Protein AF-A0A2R7Y8M4-F1 (afdb_monomer_lite)

Sequence (170 aa):
MTGATISASYVAAGYTSPPLRLPILMLCWFLLFYFTHSPAHYFAGRLFGIRFEYYFLGTSRISRAGIPLLSRIAKKLPYVVGVRIDRSSLNSVSRKGVAIMYLSGPLASVFAPSLVPLISQAVGVSTVESTILVFLTLGNATVSLYLSKKHGCIAKAVKLLKMGQPALNG

Organism: NCBI:txid1980982

Foldseek 3Di:
DLVVLLVQLLCLLAPNDPVVSLVSLVVSLVCQLQVQQAVQLVVLLVVQQWDWDDKDFAQDCQLVVPDVVSVVVSVVPGGGTHTHTDVVRVQVGQLQSLLSSLVRRLVSSLPSSVSNLVSSVVNPHDPVSSVVSVVVSVVSNVVSVVCCCVPRSNVVSVVSVPPDDDDPDD

Radius of gyration: 17.87 Å; chains: 1; bounding box: 42×35×55 Å

Structure (mmCIF, N/CA/C/O backbone):
data_AF-A0A2R7Y8M4-F1
#
_entry.id   AF-A0A2R7Y8M4-F1
#
loop_
_atom_site.group_PDB
_atom_site.id
_atom_site.type_symbol
_atom_site.label_atom_id
_atom_site.label_alt_id
_atom_site.label_comp_id
_atom_site.label_asym_id
_atom_site.label_entity_id
_atom_site.label_seq_id
_atom_site.pdbx_PDB_ins_code
_atom_site.Cartn_x
_atom_site.Cartn_y
_atom_site.Cartn_z
_atom_site.occupancy
_atom_site.B_iso_or_equiv
_atom_site.auth_seq_id
_atom_site.auth_comp_id
_atom_site.auth_asym_id
_atom_site.auth_atom_id
_atom_site.pdbx_PDB_model_num
ATOM 1 N N . MET A 1 1 ? -9.019 -6.608 -10.149 1.00 59.22 1 MET A N 1
ATOM 2 C CA . MET A 1 1 ? -8.110 -5.589 -10.717 1.00 59.22 1 MET A CA 1
ATOM 3 C C . MET A 1 1 ? -6.637 -5.880 -10.447 1.00 59.22 1 MET A C 1
ATOM 5 O O . MET A 1 1 ? -5.864 -5.813 -11.386 1.00 59.22 1 MET A O 1
ATOM 9 N N . THR A 1 2 ? -6.248 -6.294 -9.235 1.00 70.38 2 THR A N 1
ATOM 10 C CA . THR A 1 2 ? -4.852 -6.628 -8.877 1.00 70.38 2 THR A CA 1
ATOM 11 C C . THR A 1 2 ? -4.176 -7.615 -9.842 1.00 70.38 2 THR A C 1
ATOM 13 O O . THR A 1 2 ? -3.066 -7.351 -10.286 1.00 70.38 2 THR A O 1
ATOM 16 N N . GLY A 1 3 ? -4.860 -8.700 -10.236 1.00 72.00 3 GLY A N 1
ATOM 17 C CA . GLY A 1 3 ? -4.325 -9.672 -11.203 1.00 72.00 3 GLY A CA 1
ATOM 18 C C . GLY A 1 3 ? -4.046 -9.069 -12.585 1.00 72.00 3 GLY A C 1
ATOM 19 O O . GLY A 1 3 ? -2.954 -9.232 -13.111 1.00 72.00 3 GLY A O 1
ATOM 20 N N . ALA A 1 4 ? -4.983 -8.282 -13.125 1.00 72.31 4 ALA A N 1
ATOM 21 C CA . ALA A 1 4 ? -4.804 -7.600 -14.409 1.00 72.31 4 ALA A CA 1
ATOM 22 C C . ALA A 1 4 ? -3.637 -6.601 -14.377 1.00 72.31 4 ALA A C 1
ATOM 24 O O . ALA A 1 4 ? -2.900 -6.485 -15.350 1.00 72.31 4 ALA A O 1
ATOM 25 N N . THR A 1 5 ? -3.428 -5.911 -13.252 1.00 76.31 5 THR A N 1
ATOM 26 C CA . THR A 1 5 ? -2.299 -4.985 -13.098 1.00 76.31 5 THR A CA 1
ATOM 27 C C . THR A 1 5 ? -0.956 -5.716 -13.023 1.00 76.31 5 THR A C 1
ATOM 29 O O . THR A 1 5 ? 0.023 -5.235 -13.588 1.00 76.31 5 THR A O 1
ATOM 32 N N . ILE A 1 6 ? -0.903 -6.893 -12.390 1.00 76.62 6 ILE A N 1
ATOM 33 C CA . ILE A 1 6 ? 0.294 -7.751 -12.366 1.00 76.62 6 ILE A CA 1
ATOM 34 C C . ILE A 1 6 ? 0.620 -8.249 -13.780 1.00 76.62 6 ILE A C 1
ATOM 36 O O . ILE A 1 6 ? 1.749 -8.086 -14.237 1.00 76.62 6 ILE A O 1
ATOM 40 N N . SER A 1 7 ? -0.375 -8.764 -14.509 1.00 77.94 7 SER A N 1
ATOM 41 C CA . SER A 1 7 ? -0.205 -9.185 -15.906 1.00 77.94 7 SER A CA 1
ATOM 42 C C . SER A 1 7 ? 0.231 -8.027 -16.807 1.00 77.94 7 SER A C 1
ATOM 44 O O . SER A 1 7 ? 1.160 -8.181 -17.592 1.00 77.94 7 SER A O 1
ATOM 46 N N . ALA A 1 8 ? -0.369 -6.843 -16.653 1.00 76.75 8 ALA A N 1
ATOM 47 C CA . ALA A 1 8 ? 0.032 -5.647 -17.392 1.00 76.75 8 ALA A CA 1
ATOM 48 C C . ALA A 1 8 ? 1.469 -5.213 -17.067 1.00 76.75 8 ALA A C 1
ATOM 50 O O . ALA A 1 8 ? 2.184 -4.782 -17.964 1.00 76.75 8 ALA A O 1
ATOM 51 N N . SER A 1 9 ? 1.914 -5.373 -15.816 1.00 72.62 9 SER A N 1
ATOM 52 C CA . SER A 1 9 ? 3.298 -5.076 -15.415 1.00 72.62 9 SER A CA 1
ATOM 53 C C . SER A 1 9 ? 4.283 -6.024 -16.096 1.00 72.62 9 SER A C 1
ATOM 55 O O . SER A 1 9 ? 5.311 -5.580 -16.594 1.00 72.62 9 SER A O 1
ATOM 57 N N . TYR A 1 10 ? 3.941 -7.314 -16.175 1.00 82.12 10 TYR A N 1
ATOM 58 C CA . TYR A 1 10 ? 4.740 -8.320 -16.874 1.00 82.12 10 TYR A CA 1
ATOM 59 C C . TYR A 1 10 ? 4.832 -8.036 -18.379 1.00 82.12 10 TYR A C 1
ATOM 61 O O . TYR A 1 10 ? 5.925 -8.008 -18.942 1.00 82.12 10 TYR A O 1
ATOM 69 N N . VAL A 1 11 ? 3.694 -7.749 -19.023 1.00 81.19 11 VAL A N 1
ATOM 70 C CA . VAL A 1 11 ? 3.653 -7.402 -20.453 1.00 81.19 11 VAL A CA 1
ATOM 71 C C . VAL A 1 11 ? 4.437 -6.119 -20.724 1.00 81.19 11 VAL A C 1
ATOM 73 O O . VAL A 1 11 ? 5.244 -6.078 -21.648 1.00 81.19 11 VAL A O 1
ATOM 76 N N . ALA A 1 12 ? 4.255 -5.087 -19.897 1.00 76.88 12 ALA A N 1
ATOM 77 C CA . ALA A 1 12 ? 4.963 -3.824 -20.055 1.00 76.88 12 ALA A CA 1
ATOM 78 C C . ALA A 1 12 ? 6.480 -3.987 -19.897 1.00 76.88 12 ALA A C 1
ATOM 80 O O . ALA A 1 12 ? 7.246 -3.423 -20.678 1.00 76.88 12 ALA A O 1
ATOM 81 N N . ALA A 1 13 ? 6.907 -4.782 -18.914 1.00 74.19 13 ALA A N 1
ATOM 82 C CA . ALA A 1 13 ? 8.309 -5.090 -18.675 1.00 74.19 13 ALA A CA 1
ATOM 83 C C . ALA A 1 13 ? 8.953 -5.824 -19.864 1.00 74.19 13 ALA A C 1
ATOM 85 O O . ALA A 1 13 ? 10.052 -5.456 -20.272 1.00 74.19 13 ALA A O 1
ATOM 86 N N . GLY A 1 14 ? 8.265 -6.819 -20.436 1.00 78.00 14 GLY A N 1
ATOM 87 C CA . GLY A 1 14 ? 8.823 -7.678 -21.486 1.00 78.00 14 GLY A CA 1
ATOM 88 C C . GLY A 1 14 ? 8.698 -7.150 -22.917 1.00 78.00 14 GLY A C 1
ATOM 89 O O . GLY A 1 14 ? 9.559 -7.442 -23.741 1.00 78.00 14 GLY A O 1
ATOM 90 N N . TYR A 1 15 ? 7.649 -6.382 -23.232 1.00 80.69 15 TYR A N 1
ATOM 91 C CA . TYR A 1 15 ? 7.250 -6.142 -24.630 1.00 80.69 15 TYR A CA 1
ATOM 92 C C . TYR A 1 15 ? 7.076 -4.669 -25.012 1.00 80.69 15 TYR A C 1
ATOM 94 O O . TYR A 1 15 ? 6.846 -4.367 -26.182 1.00 80.69 15 TYR A O 1
ATOM 102 N N . THR A 1 16 ? 7.205 -3.735 -24.068 1.00 83.12 16 THR A N 1
ATOM 103 C CA . THR A 1 16 ? 7.069 -2.304 -24.368 1.00 83.12 1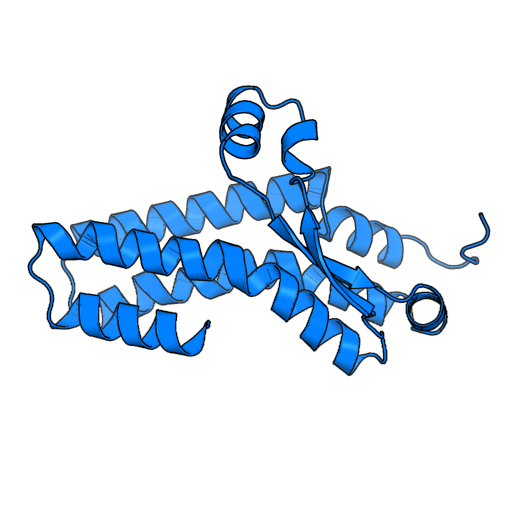6 THR A CA 1
ATOM 104 C C . THR A 1 16 ? 8.421 -1.650 -24.638 1.00 83.12 16 THR A C 1
ATOM 106 O O . THR A 1 16 ? 9.426 -1.977 -24.001 1.00 83.12 16 THR A O 1
ATOM 109 N N . SER A 1 17 ? 8.448 -0.678 -25.555 1.00 82.94 17 SER A N 1
ATOM 110 C CA . SER A 1 17 ? 9.627 0.148 -25.824 1.00 82.94 17 SER A CA 1
ATOM 111 C C . SER A 1 17 ? 10.039 0.981 -24.595 1.00 82.94 17 SER A C 1
ATOM 113 O O . SER A 1 17 ? 9.172 1.432 -23.838 1.00 82.94 17 SER A O 1
ATOM 115 N N . PRO A 1 18 ? 11.344 1.238 -24.382 1.00 79.50 18 PRO A N 1
ATOM 116 C CA . PRO A 1 18 ? 11.830 1.919 -23.177 1.00 79.50 18 PRO A CA 1
ATOM 117 C C . PRO A 1 18 ? 11.142 3.261 -22.845 1.00 79.50 18 PRO A C 1
ATOM 119 O O . PRO A 1 18 ? 10.799 3.465 -21.683 1.00 79.50 18 PRO A O 1
ATOM 122 N N . PRO A 1 19 ? 10.838 4.157 -23.812 1.00 83.88 19 PRO A N 1
ATOM 123 C CA . PRO A 1 19 ? 10.194 5.438 -23.495 1.00 83.88 19 PRO A CA 1
ATOM 124 C C . PRO A 1 19 ? 8.791 5.305 -22.884 1.00 83.88 19 PRO A C 1
ATOM 126 O O . PRO A 1 19 ? 8.377 6.151 -22.095 1.00 83.88 19 PRO A O 1
ATOM 129 N N . LEU A 1 20 ? 8.051 4.252 -23.244 1.00 87.44 20 LEU A N 1
ATOM 130 C CA . LEU A 1 20 ? 6.685 4.014 -22.766 1.00 87.44 20 LEU A CA 1
ATOM 131 C C . LEU A 1 20 ? 6.637 3.058 -21.571 1.00 87.44 20 LEU A C 1
ATOM 133 O O . LEU A 1 20 ? 5.669 3.064 -20.809 1.00 87.44 20 LEU A O 1
ATOM 137 N N . ARG A 1 21 ? 7.683 2.252 -21.385 1.00 90.12 21 ARG A N 1
ATOM 138 C CA . ARG A 1 21 ? 7.756 1.231 -20.343 1.00 90.12 21 ARG A CA 1
ATOM 139 C C . ARG A 1 21 ? 7.676 1.832 -18.946 1.00 90.12 21 ARG A C 1
ATOM 141 O O . ARG A 1 21 ? 6.785 1.456 -18.187 1.00 90.12 21 ARG A O 1
ATOM 148 N N . LEU A 1 22 ? 8.551 2.781 -18.610 1.00 89.38 22 LEU A N 1
ATOM 149 C CA . LEU A 1 22 ? 8.570 3.384 -17.275 1.00 89.38 22 LEU A CA 1
ATOM 150 C C . LEU A 1 22 ? 7.234 4.062 -16.901 1.00 89.38 22 LEU A C 1
ATOM 152 O O . LEU A 1 22 ? 6.717 3.743 -15.830 1.00 89.38 22 LEU A O 1
ATOM 156 N N . PRO A 1 23 ? 6.611 4.913 -17.746 1.00 91.88 23 PRO A N 1
ATOM 157 C CA . PRO A 1 23 ? 5.287 5.467 -17.456 1.00 91.88 23 PRO A CA 1
ATOM 158 C C . PRO A 1 23 ? 4.208 4.407 -17.198 1.00 91.88 23 PRO A C 1
ATOM 160 O O . PRO A 1 23 ? 3.419 4.551 -16.263 1.00 91.88 23 PRO A O 1
ATOM 163 N N . ILE A 1 24 ? 4.184 3.321 -17.979 1.00 90.81 24 ILE A N 1
ATOM 164 C CA . ILE A 1 24 ? 3.214 2.232 -17.791 1.00 90.81 24 ILE A CA 1
ATOM 165 C C . ILE A 1 24 ? 3.487 1.484 -16.485 1.00 90.81 24 ILE A C 1
ATOM 167 O O . ILE A 1 24 ? 2.557 1.240 -15.721 1.00 90.81 24 ILE A O 1
ATOM 171 N N . LEU A 1 25 ? 4.749 1.174 -16.177 1.00 91.50 25 LEU A N 1
ATOM 172 C CA . LEU A 1 25 ? 5.122 0.531 -14.916 1.00 91.50 25 LEU A CA 1
ATOM 173 C C . LEU A 1 25 ? 4.783 1.418 -13.711 1.00 91.50 25 LEU A C 1
ATOM 175 O O . LEU A 1 25 ? 4.268 0.916 -12.714 1.00 91.50 25 LEU A O 1
ATOM 179 N N . MET A 1 26 ? 4.992 2.734 -13.805 1.00 92.75 26 MET A N 1
ATOM 180 C CA . MET A 1 26 ? 4.575 3.692 -12.777 1.00 92.75 26 MET A CA 1
ATOM 181 C C . MET A 1 26 ? 3.051 3.732 -12.614 1.00 92.75 26 MET A C 1
ATOM 183 O O . MET A 1 26 ? 2.559 3.794 -11.486 1.00 92.75 26 MET A O 1
ATOM 187 N N . LEU A 1 27 ? 2.293 3.652 -13.711 1.00 91.31 27 LEU A N 1
ATOM 188 C CA . LEU A 1 27 ? 0.836 3.552 -13.658 1.00 91.31 27 LEU A CA 1
ATOM 189 C C . LEU A 1 27 ? 0.395 2.242 -12.994 1.00 91.31 27 LEU A C 1
ATOM 191 O O . LEU A 1 27 ? -0.428 2.273 -12.082 1.00 91.31 27 LEU A O 1
ATOM 195 N N . CYS A 1 28 ? 0.965 1.100 -13.381 1.00 92.12 28 CYS A N 1
ATOM 196 C CA . CYS A 1 28 ? 0.689 -0.189 -12.746 1.00 92.12 28 CYS A CA 1
ATOM 197 C C . CYS A 1 28 ? 1.016 -0.165 -11.248 1.00 92.12 28 CYS A C 1
ATOM 199 O O . CYS A 1 28 ? 0.211 -0.603 -10.424 1.00 92.12 28 CYS A O 1
ATOM 201 N N . TRP A 1 29 ? 2.163 0.411 -10.889 1.00 94.38 29 TRP A N 1
ATOM 202 C CA . TRP A 1 29 ? 2.580 0.620 -9.508 1.00 94.38 29 TRP A CA 1
ATOM 203 C C . TRP A 1 29 ? 1.549 1.457 -8.742 1.00 94.38 29 TRP A C 1
ATOM 205 O O . TRP A 1 29 ? 1.109 1.060 -7.662 1.00 94.38 29 TRP A O 1
ATOM 215 N N . PHE A 1 30 ? 1.081 2.564 -9.327 1.00 91.19 30 PHE A N 1
ATOM 216 C CA . PHE A 1 30 ? 0.080 3.433 -8.708 1.00 91.19 30 PHE A CA 1
ATOM 217 C C . PHE A 1 30 ? -1.267 2.723 -8.527 1.00 91.19 30 PHE A C 1
ATOM 219 O O . PHE A 1 30 ? -1.888 2.833 -7.469 1.00 91.19 30 PHE A O 1
ATOM 226 N N . LEU A 1 31 ? -1.704 1.955 -9.528 1.00 90.88 31 LEU A N 1
ATOM 227 C CA . LEU A 1 31 ? -2.937 1.175 -9.456 1.00 90.88 31 LEU A CA 1
ATOM 228 C C . LEU A 1 31 ? -2.871 0.126 -8.335 1.00 90.88 31 LEU A C 1
ATOM 230 O O . LEU A 1 31 ? -3.833 -0.011 -7.578 1.00 90.88 31 LEU A O 1
ATOM 234 N N . LEU A 1 32 ? -1.739 -0.569 -8.174 1.00 91.69 32 LEU A N 1
ATOM 235 C CA . LEU A 1 32 ? -1.535 -1.513 -7.070 1.00 91.69 32 LEU A CA 1
ATOM 236 C C . LEU A 1 32 ? -1.502 -0.807 -5.715 1.00 91.69 32 LEU A C 1
ATOM 238 O O . LEU A 1 32 ? -2.136 -1.280 -4.776 1.00 91.69 32 LEU A O 1
ATOM 242 N N . PHE A 1 33 ? -0.825 0.334 -5.608 1.00 90.44 33 PHE A N 1
ATOM 243 C CA . PHE A 1 33 ? -0.807 1.145 -4.390 1.00 90.44 33 PHE A CA 1
ATOM 244 C C . PHE A 1 33 ? -2.224 1.570 -3.962 1.00 90.44 33 PHE A C 1
ATOM 246 O O . PHE A 1 33 ? -2.623 1.371 -2.808 1.00 90.44 33 PHE A O 1
ATOM 253 N N . TYR A 1 34 ? -2.991 2.135 -4.897 1.00 87.44 34 TYR A N 1
ATOM 254 C CA . TYR A 1 34 ? -4.269 2.778 -4.611 1.00 87.44 34 TYR A CA 1
ATOM 255 C C . TYR A 1 34 ? -5.412 1.768 -4.433 1.00 87.44 34 TYR A C 1
ATOM 257 O O . TYR A 1 34 ? -6.166 1.845 -3.462 1.00 87.44 34 TYR A O 1
ATOM 265 N N . PHE A 1 35 ? -5.548 0.788 -5.331 1.00 88.81 35 PHE A N 1
ATOM 266 C CA . PHE A 1 35 ? -6.732 -0.075 -5.359 1.00 88.81 35 PHE A CA 1
ATOM 267 C C . PHE A 1 35 ? -6.663 -1.300 -4.461 1.00 88.81 35 PHE A C 1
ATOM 269 O O . PHE A 1 35 ? -7.696 -1.923 -4.241 1.00 88.81 35 PHE A O 1
ATOM 276 N N . THR A 1 36 ? -5.501 -1.669 -3.924 1.00 91.25 36 THR A N 1
ATOM 277 C CA . THR A 1 36 ? -5.406 -2.840 -3.034 1.00 91.25 36 THR A CA 1
ATOM 278 C C . THR A 1 36 ? -5.849 -2.549 -1.604 1.00 91.25 36 THR A C 1
ATOM 280 O O 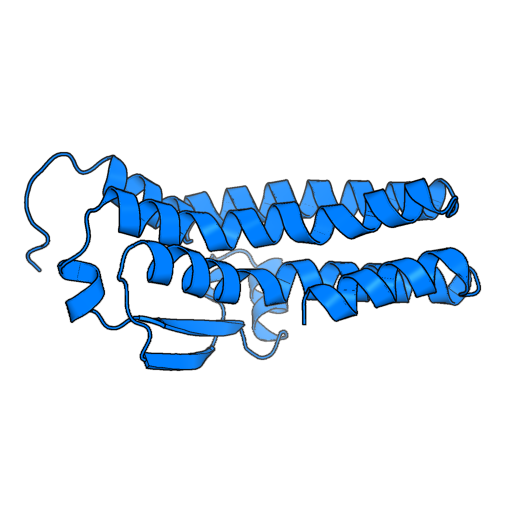. THR A 1 36 ? -6.266 -3.467 -0.900 1.00 91.25 36 THR A O 1
ATOM 283 N N . HIS A 1 37 ? -5.860 -1.278 -1.199 1.00 91.62 37 HIS A N 1
ATOM 284 C CA . HIS A 1 37 ? -6.169 -0.852 0.164 1.00 91.62 37 HIS A CA 1
ATOM 285 C C . HIS A 1 37 ? -7.544 -1.326 0.660 1.00 91.62 37 HIS A C 1
ATOM 287 O O . HIS A 1 37 ? -7.671 -2.020 1.669 1.00 91.62 37 HIS A O 1
ATOM 293 N N . SER A 1 38 ? -8.600 -0.945 -0.055 1.00 90.56 38 SER A N 1
ATOM 294 C CA . SER A 1 38 ? -9.981 -1.203 0.364 1.00 90.56 38 SER A CA 1
ATOM 295 C C . SER A 1 38 ? -10.412 -2.659 0.191 1.00 90.56 38 SER A C 1
ATOM 297 O O . SER A 1 38 ? -11.047 -3.190 1.104 1.00 90.56 38 SER A O 1
ATOM 299 N N . PRO A 1 39 ? -10.034 -3.362 -0.893 1.00 91.44 39 PRO A N 1
ATOM 300 C CA . PRO A 1 39 ? -10.182 -4.809 -0.970 1.00 91.44 39 PRO A CA 1
ATOM 301 C C . PRO A 1 39 ? -9.469 -5.538 0.170 1.00 91.44 39 PRO A C 1
ATOM 303 O O . PRO A 1 39 ? -10.035 -6.477 0.712 1.00 91.44 39 PRO A O 1
ATOM 306 N N . ALA A 1 40 ? -8.280 -5.099 0.596 1.00 93.88 40 ALA A N 1
ATOM 307 C CA . ALA A 1 40 ? -7.595 -5.731 1.723 1.00 93.88 40 ALA A CA 1
ATOM 308 C C . ALA A 1 40 ? -8.367 -5.572 3.040 1.00 93.88 40 ALA A C 1
ATOM 310 O O . ALA A 1 40 ? -8.443 -6.525 3.819 1.00 93.88 40 ALA A O 1
ATOM 311 N N . HIS A 1 41 ? -8.988 -4.413 3.287 1.00 94.00 41 HIS A N 1
ATOM 312 C CA . HIS A 1 41 ? -9.921 -4.254 4.406 1.00 94.00 41 HIS A CA 1
ATOM 313 C C . HIS A 1 41 ? -11.110 -5.205 4.289 1.00 94.00 41 HIS A C 1
ATOM 315 O O . HIS A 1 41 ? -11.442 -5.876 5.263 1.00 94.00 41 HIS A O 1
ATOM 321 N N . TYR A 1 42 ? -11.710 -5.293 3.101 1.00 93.31 42 TYR A N 1
ATOM 322 C CA . TYR A 1 42 ? -12.846 -6.170 2.844 1.00 93.31 42 TYR A CA 1
ATOM 323 C C . TYR A 1 42 ? -12.504 -7.642 3.107 1.00 93.31 42 TYR A C 1
ATOM 325 O O . TYR A 1 42 ? -13.145 -8.280 3.937 1.00 93.31 42 TYR A O 1
ATOM 333 N N . PHE A 1 43 ? -11.461 -8.172 2.462 1.00 94.06 43 PHE A N 1
ATOM 334 C CA . PHE A 1 43 ? -11.059 -9.571 2.612 1.00 94.06 43 PHE A CA 1
ATOM 335 C C . PHE A 1 43 ? -10.663 -9.898 4.050 1.00 94.06 43 PHE A C 1
ATOM 337 O O . PHE A 1 43 ? -11.200 -10.843 4.622 1.00 94.06 43 PHE A O 1
ATOM 344 N N . ALA A 1 44 ? -9.791 -9.091 4.665 1.00 95.19 44 ALA A N 1
ATOM 345 C CA . ALA A 1 44 ? -9.393 -9.318 6.050 1.00 95.19 44 ALA A CA 1
ATOM 346 C C . ALA A 1 44 ? -10.599 -9.245 6.994 1.00 95.19 44 ALA A C 1
ATOM 348 O O . ALA A 1 44 ? -10.763 -10.114 7.839 1.00 95.19 44 ALA A O 1
ATOM 349 N N . GLY A 1 45 ? -11.481 -8.256 6.829 1.00 93.69 45 GLY A N 1
ATOM 350 C CA . GLY A 1 45 ? -12.671 -8.123 7.665 1.00 93.69 45 GLY A CA 1
ATOM 351 C C . GLY A 1 45 ? -13.625 -9.308 7.529 1.00 93.69 45 GLY A C 1
ATOM 352 O O . GLY A 1 45 ? -14.079 -9.836 8.542 1.00 93.69 45 GLY A O 1
ATOM 353 N N . ARG A 1 46 ? -13.871 -9.783 6.301 1.00 94.56 46 ARG A N 1
ATOM 354 C CA . ARG A 1 46 ? -14.742 -10.940 6.046 1.00 94.56 46 ARG A CA 1
ATOM 355 C C . ARG A 1 46 ? -14.216 -12.222 6.688 1.00 94.56 46 ARG A C 1
ATOM 357 O O . ARG A 1 46 ? -15.029 -12.982 7.203 1.00 94.56 46 ARG A O 1
ATOM 364 N N . LEU A 1 47 ? -12.896 -12.429 6.724 1.00 95.31 47 LEU A N 1
ATOM 365 C CA . LEU A 1 47 ? -12.280 -13.571 7.419 1.00 95.31 47 LEU A CA 1
ATOM 366 C C . LEU A 1 47 ? -12.569 -13.577 8.929 1.00 95.31 47 LEU A C 1
ATOM 368 O O . LEU A 1 47 ? -12.631 -14.642 9.531 1.00 95.31 47 LEU A O 1
ATOM 372 N N . PHE A 1 48 ? -12.788 -12.406 9.532 1.00 93.31 48 PHE A N 1
ATOM 373 C CA . PHE A 1 48 ? -13.149 -12.271 10.947 1.00 93.31 48 PHE A CA 1
ATOM 374 C C . PHE A 1 48 ? -14.653 -12.068 11.180 1.00 93.31 48 PHE A C 1
ATOM 376 O O . PHE A 1 48 ? -15.047 -11.756 12.299 1.00 93.31 48 PHE A O 1
ATOM 383 N N . GLY A 1 49 ? -15.498 -12.220 10.154 1.00 91.94 49 GLY A N 1
ATOM 384 C CA . GLY A 1 49 ? -16.954 -12.069 10.272 1.00 91.94 49 GLY A CA 1
ATOM 385 C C . GLY A 1 49 ? -17.474 -10.626 10.216 1.00 91.94 49 GLY A C 1
ATOM 386 O O . GLY A 1 49 ? -18.661 -10.400 10.442 1.00 91.94 49 GLY A O 1
ATOM 387 N N . ILE A 1 50 ? -16.627 -9.648 9.879 1.00 93.81 50 ILE A N 1
ATOM 388 C CA . ILE A 1 50 ? -17.034 -8.248 9.700 1.00 93.81 50 ILE A CA 1
ATOM 389 C C . ILE A 1 50 ? -17.754 -8.106 8.356 1.00 93.81 50 ILE A C 1
ATOM 391 O O . ILE A 1 50 ? -17.246 -8.515 7.308 1.00 93.81 50 ILE A O 1
ATOM 395 N N . ARG A 1 51 ? -18.942 -7.503 8.381 1.00 93.62 51 ARG A N 1
ATOM 396 C CA . ARG A 1 51 ? -19.774 -7.241 7.207 1.00 93.62 51 ARG A CA 1
ATOM 397 C C . ARG A 1 51 ? -19.528 -5.829 6.677 1.00 93.62 51 ARG A C 1
ATOM 399 O O . ARG A 1 51 ? -19.181 -4.900 7.407 1.00 93.62 51 ARG A O 1
ATOM 406 N N . PHE A 1 52 ? -19.716 -5.685 5.373 1.00 92.81 52 PHE A N 1
ATOM 407 C CA . PHE A 1 52 ? -19.563 -4.429 4.650 1.00 92.81 52 PHE A CA 1
ATOM 408 C C . PHE A 1 52 ? -20.841 -4.185 3.857 1.00 92.81 52 PHE A C 1
ATOM 410 O O . PHE A 1 52 ? -21.368 -5.120 3.259 1.00 92.81 52 PHE A O 1
ATOM 417 N N . GLU A 1 53 ? -21.331 -2.951 3.878 1.00 89.88 53 GLU A N 1
ATOM 418 C CA . GLU A 1 53 ? -22.608 -2.578 3.264 1.00 89.88 53 GLU A CA 1
ATOM 419 C C . GLU A 1 53 ? -22.420 -2.283 1.771 1.00 89.88 53 GLU A C 1
ATOM 421 O O . GLU A 1 53 ? -23.080 -2.877 0.925 1.00 89.88 53 GLU A O 1
ATOM 426 N N . TYR A 1 54 ? -21.492 -1.381 1.435 1.00 87.06 54 TYR A N 1
ATOM 427 C CA . TYR A 1 54 ? -21.229 -0.960 0.058 1.00 87.06 54 TYR A CA 1
ATOM 428 C C . TYR A 1 54 ? -19.848 -0.305 -0.092 1.00 87.06 54 TYR A C 1
ATOM 430 O O . TYR A 1 54 ? -19.232 0.151 0.880 1.00 87.06 54 TYR A O 1
ATOM 438 N N . TYR A 1 55 ? -19.361 -0.239 -1.332 1.00 85.56 55 TYR A N 1
ATOM 439 C CA . TYR A 1 55 ? -18.209 0.584 -1.705 1.00 85.56 55 TYR A CA 1
ATOM 440 C C . TYR A 1 55 ? -18.660 2.023 -1.958 1.00 85.56 55 TYR A C 1
ATOM 442 O O . TYR A 1 55 ? -19.727 2.253 -2.518 1.00 85.56 55 TYR A O 1
ATOM 450 N N . PHE A 1 56 ? -17.845 2.998 -1.570 1.00 84.69 56 PHE A N 1
ATOM 451 C CA . PHE A 1 56 ? -18.121 4.409 -1.822 1.00 84.69 56 PHE A CA 1
ATOM 452 C C . PHE A 1 56 ? -16.875 5.136 -2.318 1.00 84.69 56 PHE A C 1
ATOM 454 O O . PHE A 1 56 ? -15.748 4.756 -2.009 1.00 84.69 56 PHE A O 1
ATOM 461 N N . LEU A 1 57 ? -17.086 6.218 -3.058 1.00 80.31 57 LEU A N 1
ATOM 462 C CA . LEU A 1 57 ? -16.042 7.153 -3.460 1.00 80.31 57 LEU A CA 1
ATOM 463 C C . LEU A 1 57 ? -16.092 8.354 -2.512 1.00 80.31 57 LEU A C 1
ATOM 465 O O . LEU A 1 57 ? -17.070 9.094 -2.487 1.00 80.31 57 LEU A O 1
ATOM 469 N N . GLY A 1 58 ? -15.070 8.518 -1.671 1.00 70.94 58 GLY A N 1
ATOM 470 C CA . GLY A 1 58 ? -15.036 9.563 -0.640 1.00 70.94 58 GLY A CA 1
ATOM 471 C C . GLY A 1 58 ? -13.756 10.386 -0.661 1.00 70.94 58 GLY A C 1
ATOM 472 O O . GLY A 1 58 ? -12.795 10.043 -1.332 1.00 70.94 58 GLY A O 1
ATOM 473 N N . THR A 1 59 ? -13.692 11.482 0.088 1.00 65.31 59 THR A N 1
ATOM 474 C CA . THR A 1 59 ? -12.458 12.277 0.171 1.00 65.31 59 THR A CA 1
ATOM 475 C C . THR A 1 59 ? -11.422 11.607 1.077 1.00 65.31 59 THR A C 1
ATOM 477 O O . THR A 1 59 ? -11.740 11.065 2.139 1.00 65.31 59 THR A O 1
ATOM 480 N N . SER A 1 60 ? -10.148 11.647 0.670 1.00 66.06 60 SER A N 1
ATOM 481 C CA . SER A 1 60 ? -9.057 11.110 1.488 1.00 66.06 60 SER A CA 1
ATOM 482 C C . SER A 1 60 ? -8.945 11.872 2.807 1.00 66.06 60 SER A C 1
ATOM 484 O O . SER A 1 60 ? -8.864 13.102 2.806 1.00 66.06 60 SER A O 1
ATOM 486 N N . ARG A 1 61 ? -8.825 11.166 3.940 1.00 65.56 61 ARG A N 1
ATOM 487 C CA . ARG A 1 61 ? -8.523 11.801 5.240 1.00 65.56 61 ARG A CA 1
ATOM 488 C C . ARG A 1 61 ? -7.148 12.480 5.259 1.00 65.56 61 ARG A C 1
ATOM 490 O O . ARG A 1 61 ? -6.934 13.367 6.078 1.00 65.56 61 ARG A O 1
ATOM 497 N N . ILE A 1 62 ? -6.255 12.127 4.329 1.00 63.00 62 ILE A N 1
ATOM 498 C CA . ILE A 1 62 ? -4.943 12.770 4.156 1.00 63.00 62 ILE A CA 1
ATOM 499 C C . ILE A 1 62 ? -5.092 14.246 3.762 1.00 63.00 62 ILE A C 1
ATOM 501 O O . ILE A 1 62 ? -4.261 15.061 4.153 1.00 63.00 62 ILE A O 1
ATOM 505 N N . SER A 1 63 ? -6.190 14.628 3.097 1.00 58.62 63 SER A N 1
ATOM 506 C CA . SER A 1 63 ? -6.499 16.039 2.808 1.00 58.62 63 SER A CA 1
ATOM 507 C C . SER A 1 63 ? -6.638 16.913 4.065 1.00 58.62 63 SER A C 1
ATOM 509 O O . SER A 1 63 ? -6.576 18.135 3.967 1.00 58.62 63 SER A O 1
ATOM 511 N N . ARG A 1 64 ? -6.801 16.293 5.244 1.00 62.41 64 ARG A N 1
ATOM 512 C CA . ARG A 1 64 ? -6.908 16.953 6.553 1.00 62.41 64 ARG A CA 1
ATOM 513 C C . ARG A 1 64 ? -5.644 16.813 7.406 1.00 62.41 64 ARG A C 1
ATOM 515 O O . ARG A 1 64 ? -5.645 17.249 8.548 1.00 62.41 64 ARG A O 1
ATOM 522 N N . ALA A 1 65 ? -4.572 16.215 6.879 1.00 62.12 65 ALA A N 1
ATOM 523 C CA . ALA A 1 65 ? -3.329 15.985 7.622 1.00 62.12 65 ALA A CA 1
ATOM 524 C C . ALA A 1 65 ? -2.474 17.255 7.824 1.00 62.12 65 ALA A C 1
ATOM 526 O O . ALA A 1 65 ? -1.422 17.181 8.452 1.00 62.12 65 ALA A O 1
ATOM 527 N N . GLY A 1 66 ? -2.883 18.404 7.269 1.00 64.56 66 GLY A N 1
ATOM 528 C CA . GLY A 1 66 ? -2.210 19.695 7.465 1.00 64.56 66 GLY A CA 1
ATOM 529 C C . GLY A 1 66 ? -0.888 19.865 6.707 1.00 64.56 66 GLY A C 1
ATOM 530 O O . GLY A 1 66 ? -0.246 20.899 6.837 1.00 64.56 66 GLY A O 1
ATOM 531 N N . ILE A 1 67 ? -0.477 18.887 5.892 1.00 73.62 67 ILE A N 1
ATOM 532 C CA . ILE A 1 67 ? 0.738 18.978 5.068 1.00 73.62 67 ILE A CA 1
ATOM 533 C C . ILE A 1 67 ? 0.382 19.707 3.762 1.00 73.62 67 ILE A C 1
ATOM 535 O O . ILE A 1 67 ? -0.420 19.160 2.997 1.00 73.62 67 ILE A O 1
ATOM 539 N N . PRO A 1 68 ? 0.942 20.896 3.460 1.00 72.75 68 PRO A N 1
ATOM 540 C CA . PRO A 1 68 ? 0.467 21.742 2.359 1.00 72.75 68 PRO A CA 1
ATOM 541 C C . PRO A 1 68 ? 0.518 21.065 0.985 1.00 72.75 68 PRO A C 1
ATOM 543 O O . PRO A 1 68 ? -0.464 21.093 0.241 1.00 72.75 68 PRO A O 1
ATOM 546 N N . LEU A 1 69 ? 1.634 20.403 0.664 1.00 74.50 69 LEU A N 1
ATOM 547 C CA . LEU A 1 69 ? 1.826 19.731 -0.623 1.00 74.50 69 LEU A CA 1
ATOM 548 C C . LEU A 1 69 ? 0.890 18.522 -0.776 1.00 74.50 69 LEU A C 1
ATOM 550 O O . LEU A 1 69 ? 0.164 18.411 -1.763 1.00 74.50 69 LEU A O 1
ATOM 554 N N . LEU A 1 70 ? 0.836 17.663 0.244 1.00 67.69 70 LEU A N 1
ATOM 555 C CA . LEU A 1 70 ? -0.011 16.469 0.248 1.00 67.69 70 LEU A CA 1
ATOM 556 C C . LEU A 1 70 ? -1.501 16.816 0.222 1.00 67.69 70 LEU A C 1
ATOM 558 O O . LEU A 1 70 ? -2.273 16.175 -0.482 1.00 67.69 70 LEU A O 1
ATOM 562 N N . SER A 1 71 ? -1.900 17.863 0.945 1.00 69.44 71 SER A N 1
ATOM 563 C CA . SER A 1 71 ? -3.280 18.350 0.962 1.00 69.44 71 SER A CA 1
ATOM 564 C C . SER A 1 71 ? -3.696 18.908 -0.398 1.00 69.44 71 SER A C 1
ATOM 566 O O . SER A 1 71 ? -4.823 18.674 -0.825 1.00 69.44 71 SER A O 1
ATOM 568 N N . ARG A 1 72 ? -2.801 19.608 -1.115 1.00 72.31 72 ARG A N 1
ATOM 569 C CA . ARG A 1 72 ? -3.066 20.087 -2.484 1.00 72.31 72 ARG A CA 1
ATOM 570 C C . ARG A 1 72 ? -3.214 18.931 -3.474 1.00 72.31 72 ARG A C 1
ATOM 572 O O . ARG A 1 72 ? -4.155 18.942 -4.259 1.00 72.31 72 ARG A O 1
ATOM 579 N N . ILE A 1 73 ? -2.334 17.931 -3.411 1.00 70.38 73 ILE A N 1
ATOM 580 C CA . ILE A 1 73 ? -2.402 16.745 -4.281 1.00 70.38 73 ILE A CA 1
ATOM 581 C C . ILE A 1 73 ? -3.665 15.927 -3.975 1.00 70.38 73 ILE A C 1
ATOM 583 O O . ILE A 1 73 ? -4.417 15.590 -4.883 1.00 70.38 73 ILE A O 1
ATOM 587 N N . ALA A 1 74 ? -3.965 15.682 -2.697 1.00 66.19 74 ALA A N 1
ATOM 588 C CA . ALA A 1 74 ? -5.144 14.928 -2.272 1.00 66.19 74 ALA A CA 1
ATOM 589 C C . ALA A 1 74 ? -6.473 15.623 -2.613 1.00 66.19 74 ALA A C 1
ATOM 591 O O . ALA A 1 74 ? -7.479 14.943 -2.770 1.00 66.19 74 ALA A O 1
ATOM 592 N N . LYS A 1 75 ? -6.491 16.958 -2.730 1.00 68.44 75 LYS A N 1
ATOM 593 C CA . LYS A 1 75 ? -7.651 17.711 -3.237 1.00 68.44 75 LYS A CA 1
ATOM 594 C C . LYS A 1 75 ? -7.846 17.552 -4.748 1.00 68.44 75 LYS A C 1
ATOM 596 O O . LYS A 1 75 ? -8.969 17.684 -5.215 1.00 68.44 75 LYS A O 1
ATOM 601 N N . LYS A 1 76 ? -6.766 17.299 -5.497 1.00 70.38 76 LYS A N 1
ATOM 602 C CA . LYS A 1 76 ? -6.791 17.102 -6.954 1.00 70.38 76 LYS A CA 1
ATOM 603 C C . LYS A 1 76 ? -7.025 15.650 -7.369 1.00 70.38 76 LYS A C 1
ATOM 605 O O . LYS A 1 76 ? -7.434 15.426 -8.498 1.00 70.38 76 LYS A O 1
ATOM 610 N N . LEU A 1 77 ? -6.763 14.682 -6.489 1.00 62.56 77 LEU A N 1
ATOM 611 C CA . LEU A 1 77 ? -7.077 13.274 -6.728 1.00 62.56 77 LEU A CA 1
ATOM 612 C C . LEU A 1 77 ? -8.561 13.034 -6.418 1.00 62.56 77 LEU A C 1
ATOM 614 O O . LEU A 1 77 ? -8.952 13.100 -5.246 1.00 62.56 77 LEU A O 1
ATOM 618 N N . PRO A 1 78 ? -9.399 12.793 -7.440 1.00 54.34 78 PRO A N 1
ATOM 619 C CA . PRO A 1 78 ? -10.828 12.684 -7.252 1.00 54.34 78 PRO A CA 1
ATOM 620 C C . PRO A 1 78 ? -11.113 11.340 -6.585 1.00 54.34 78 PRO A C 1
ATOM 622 O O . PRO A 1 78 ? -11.034 10.280 -7.195 1.00 54.34 78 PRO A O 1
ATOM 625 N N . TYR A 1 79 ? -11.469 11.426 -5.307 1.00 64.56 79 TYR A N 1
ATOM 626 C CA . TYR A 1 79 ? -12.036 10.355 -4.500 1.00 64.56 79 TYR A CA 1
ATOM 627 C C . TYR A 1 79 ? -11.078 9.201 -4.153 1.00 64.56 79 TYR A C 1
ATOM 629 O O . TYR A 1 79 ? -10.090 8.922 -4.820 1.00 64.56 79 TYR A O 1
ATOM 637 N N . VAL A 1 80 ? -11.342 8.555 -3.023 1.00 72.06 80 VAL A N 1
ATOM 638 C CA . VAL A 1 80 ? -10.729 7.327 -2.516 1.00 72.06 80 VAL A CA 1
ATOM 639 C C . VAL A 1 80 ? -11.823 6.279 -2.530 1.00 72.06 80 VAL A C 1
ATOM 641 O O . VAL A 1 80 ? -12.894 6.514 -1.964 1.00 72.06 80 VAL A O 1
ATOM 644 N N . VAL A 1 81 ? -11.554 5.1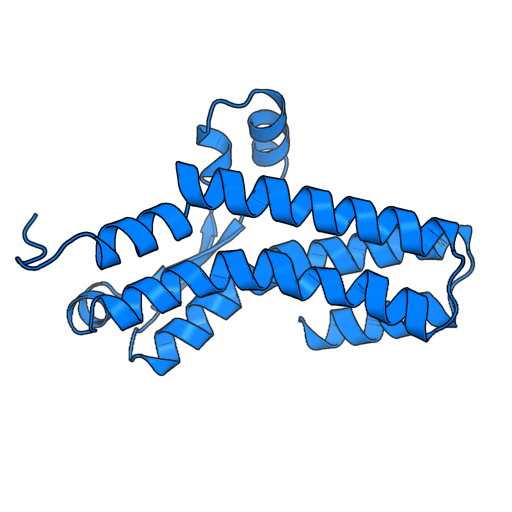30 -3.146 1.00 80.75 81 VAL A N 1
ATOM 645 C CA . VAL A 1 81 ? -12.426 3.960 -3.021 1.00 80.75 81 VAL A CA 1
ATOM 646 C C . VAL A 1 81 ? -12.377 3.504 -1.569 1.00 80.75 81 VAL A C 1
ATOM 648 O O . VAL A 1 81 ? -11.339 3.044 -1.104 1.00 80.75 81 VAL A O 1
ATOM 651 N N . GLY A 1 82 ? -13.476 3.656 -0.843 1.00 82.88 82 GLY A N 1
ATOM 652 C CA . GLY A 1 82 ? -13.661 3.200 0.529 1.00 82.88 82 GLY A CA 1
ATOM 653 C C . GLY A 1 82 ? -14.692 2.079 0.612 1.00 82.88 82 GLY A C 1
ATOM 654 O O . GLY A 1 82 ? -15.514 1.903 -0.283 1.00 82.88 82 GLY A O 1
ATOM 655 N N . VAL A 1 83 ? -14.660 1.332 1.714 1.00 85.94 83 VAL A N 1
ATOM 656 C CA . VAL A 1 83 ? -15.693 0.350 2.071 1.00 85.94 83 VAL A CA 1
ATOM 657 C C . VAL A 1 83 ? -16.447 0.825 3.304 1.00 85.94 83 VAL A C 1
ATOM 659 O O . VAL A 1 83 ? -15.838 1.245 4.293 1.00 85.94 83 VAL A O 1
ATOM 662 N N . ARG A 1 84 ? -17.779 0.796 3.245 1.00 88.12 84 ARG A N 1
ATOM 663 C CA . ARG A 1 84 ? -18.639 1.092 4.390 1.00 88.12 84 ARG A CA 1
ATOM 664 C C . ARG A 1 84 ? -18.801 -0.173 5.225 1.00 88.12 84 ARG A C 1
ATOM 666 O O . ARG A 1 84 ? -19.204 -1.210 4.712 1.00 88.12 84 ARG A O 1
ATOM 673 N N . ILE A 1 85 ? -18.451 -0.078 6.502 1.00 90.31 85 ILE A N 1
ATOM 674 C CA . ILE A 1 85 ? -18.500 -1.190 7.454 1.00 90.31 85 ILE A CA 1
ATOM 675 C C . ILE A 1 85 ? -19.839 -1.156 8.186 1.00 90.31 85 ILE A C 1
ATOM 677 O O . ILE A 1 85 ? -20.202 -0.100 8.714 1.00 90.31 85 ILE A O 1
ATOM 681 N N . ASP A 1 86 ? -20.504 -2.306 8.278 1.00 91.31 86 ASP A N 1
ATOM 682 C CA . ASP A 1 86 ? -21.655 -2.494 9.161 1.00 91.31 86 ASP A CA 1
ATOM 683 C C . ASP A 1 86 ? -21.166 -2.507 10.616 1.00 91.31 86 ASP A C 1
ATOM 685 O O . ASP A 1 86 ? -20.437 -3.408 11.052 1.00 91.31 86 ASP A O 1
ATOM 689 N N . ARG A 1 87 ? -21.558 -1.485 11.381 1.00 87.56 87 ARG A N 1
ATOM 690 C CA . ARG A 1 87 ? -21.092 -1.306 12.762 1.00 87.56 87 ARG A CA 1
ATOM 691 C C . ARG A 1 87 ? -21.559 -2.407 13.704 1.00 87.56 87 ARG A C 1
ATOM 693 O O . ARG A 1 87 ? -20.839 -2.695 14.655 1.00 87.56 87 ARG A O 1
ATOM 700 N N . SER A 1 88 ? -22.717 -3.014 13.452 1.00 90.31 88 SER A N 1
ATOM 701 C CA . SER A 1 88 ? -23.223 -4.094 14.300 1.00 90.31 88 SER A CA 1
ATOM 702 C C . SER A 1 88 ? -22.279 -5.298 14.240 1.00 90.31 88 SER A C 1
ATOM 704 O O . SER A 1 88 ? -21.790 -5.755 15.273 1.00 90.31 88 SER A O 1
ATOM 706 N N . SER A 1 89 ? -21.892 -5.698 13.023 1.00 89.25 89 SER A N 1
ATOM 707 C CA . SER A 1 89 ? -20.911 -6.762 12.789 1.00 89.25 89 SER A CA 1
ATOM 708 C C . SER A 1 89 ? -19.514 -6.419 13.315 1.00 89.25 89 SER A C 1
ATOM 710 O O . SER A 1 89 ? -18.793 -7.284 13.805 1.00 89.25 89 SER A O 1
ATOM 712 N N . LEU A 1 90 ? -19.116 -5.144 13.249 1.00 89.38 90 LEU A N 1
ATOM 713 C CA . LEU A 1 90 ? -17.820 -4.697 13.754 1.00 89.38 90 LEU A CA 1
ATOM 714 C C . LEU A 1 90 ? -17.731 -4.846 15.278 1.00 89.38 90 LEU A C 1
ATOM 716 O O . LEU A 1 90 ? -16.690 -5.241 15.797 1.00 89.38 90 LEU A O 1
ATOM 720 N N . ASN A 1 91 ? -18.824 -4.536 15.977 1.00 88.81 91 ASN A N 1
ATOM 721 C CA . ASN A 1 91 ? -18.910 -4.605 17.434 1.00 88.81 91 ASN A CA 1
ATOM 722 C C . ASN A 1 91 ? -19.010 -6.045 17.956 1.00 88.81 91 ASN A C 1
ATOM 724 O O . ASN A 1 91 ? -18.618 -6.299 19.091 1.00 88.81 91 ASN A O 1
ATOM 728 N N . SER A 1 92 ? -19.490 -6.989 17.139 1.00 89.75 92 SER A N 1
ATOM 729 C CA . SER A 1 92 ? -19.546 -8.411 17.501 1.00 89.75 92 SER A CA 1
ATOM 730 C C . SER A 1 92 ? -18.210 -9.150 17.349 1.00 89.75 92 SER A C 1
ATOM 732 O O . SER A 1 92 ? -18.104 -10.306 17.748 1.00 89.75 92 SER A O 1
ATOM 734 N N . VAL A 1 93 ? -17.187 -8.519 16.761 1.00 91.12 93 VAL A N 1
ATOM 735 C CA . VAL A 1 93 ? -15.891 -9.150 16.465 1.00 91.12 93 VAL A CA 1
ATOM 736 C C . VAL A 1 93 ? -14.831 -8.751 17.491 1.00 91.12 93 VAL A C 1
ATOM 738 O O . VAL A 1 93 ? -14.815 -7.643 18.026 1.00 91.12 93 VAL A O 1
ATOM 741 N N . SER A 1 94 ? -13.891 -9.663 17.758 1.00 90.81 94 SER A N 1
ATOM 742 C CA . SER A 1 94 ? -12.771 -9.393 18.664 1.00 90.81 94 SER A CA 1
ATOM 743 C C . SER A 1 94 ? -11.945 -8.178 18.217 1.00 90.81 94 SER A C 1
ATOM 745 O O . SER A 1 94 ? -11.690 -7.965 17.029 1.00 90.81 94 SER A O 1
ATOM 747 N N . ARG A 1 95 ? -11.420 -7.408 19.180 1.00 87.69 95 ARG A N 1
ATOM 748 C CA . ARG A 1 95 ? -10.558 -6.240 18.898 1.00 87.69 95 ARG A CA 1
ATOM 749 C C . ARG A 1 95 ? -9.358 -6.591 18.026 1.00 87.69 95 ARG A C 1
ATOM 751 O O . ARG A 1 95 ? -8.967 -5.783 17.191 1.00 87.69 95 ARG A O 1
ATOM 758 N N . LYS A 1 96 ? -8.792 -7.790 18.205 1.00 91.81 96 LYS A N 1
ATOM 759 C CA . LYS A 1 96 ? -7.691 -8.297 17.377 1.00 91.81 96 LYS A CA 1
ATOM 760 C C . LYS A 1 96 ? -8.129 -8.459 15.920 1.00 91.81 96 LYS A C 1
ATOM 762 O O . LYS A 1 96 ? -7.431 -7.963 15.045 1.00 91.81 96 LYS A O 1
ATOM 767 N N . GLY A 1 97 ? -9.299 -9.049 15.662 1.00 91.56 97 GLY A N 1
ATOM 768 C CA . GLY A 1 97 ? -9.858 -9.157 14.307 1.00 91.56 97 GLY A CA 1
ATOM 769 C C . GLY A 1 97 ? -10.089 -7.787 13.661 1.00 91.56 97 GLY A C 1
ATOM 770 O O . GLY A 1 97 ? -9.671 -7.547 12.529 1.00 91.56 97 GLY A O 1
ATOM 771 N N . VAL A 1 98 ? -10.644 -6.836 14.419 1.00 93.12 98 VAL A N 1
ATOM 772 C CA . VAL A 1 98 ? -10.837 -5.455 13.945 1.00 93.12 98 VAL A CA 1
ATOM 773 C C . VAL A 1 98 ? -9.500 -4.741 13.696 1.00 93.12 98 VAL A C 1
ATOM 775 O O . VAL A 1 98 ? -9.354 -4.010 12.715 1.00 93.12 98 VAL A O 1
ATOM 778 N N . ALA A 1 99 ? -8.500 -4.956 14.552 1.00 93.44 99 ALA A N 1
ATOM 779 C CA . ALA A 1 99 ? -7.166 -4.391 14.384 1.00 93.44 99 ALA A CA 1
ATOM 780 C C . ALA A 1 99 ? -6.460 -4.954 13.144 1.00 93.44 99 ALA A C 1
ATOM 782 O O . ALA A 1 99 ? -5.888 -4.177 12.382 1.00 93.44 99 ALA A O 1
ATOM 783 N N . ILE A 1 100 ? -6.546 -6.268 12.902 1.00 94.88 100 ILE A N 1
ATOM 784 C CA . ILE A 1 100 ? -5.994 -6.912 11.701 1.00 94.88 100 ILE A CA 1
ATOM 785 C C . ILE A 1 100 ? -6.677 -6.364 10.447 1.00 94.88 100 ILE A C 1
ATOM 787 O O . ILE A 1 100 ? -5.986 -5.988 9.502 1.00 94.88 100 ILE A O 1
ATOM 791 N N . MET A 1 101 ? -8.008 -6.222 10.459 1.00 95.38 101 MET A N 1
ATOM 792 C CA . MET A 1 101 ? -8.733 -5.568 9.369 1.00 95.38 101 MET A CA 1
ATOM 793 C C . MET A 1 101 ? -8.200 -4.152 9.130 1.00 95.38 101 MET A C 1
ATOM 795 O O . MET A 1 101 ? -7.883 -3.818 7.998 1.00 95.38 101 MET A O 1
ATOM 799 N N . TYR A 1 102 ? -8.048 -3.304 10.151 1.00 92.88 102 TYR A N 1
ATOM 800 C CA . TYR A 1 102 ? -7.500 -1.955 9.949 1.00 92.88 102 TYR A CA 1
ATOM 801 C C . TYR A 1 102 ? -6.028 -1.947 9.511 1.00 92.88 102 TYR A C 1
ATOM 803 O O . TYR A 1 102 ? -5.599 -1.018 8.828 1.00 92.88 102 TYR A O 1
ATOM 811 N N . LEU A 1 103 ? -5.243 -2.956 9.871 1.00 94.31 103 LEU A N 1
ATOM 812 C CA . LEU A 1 103 ? -3.847 -3.053 9.462 1.00 94.31 103 LEU A CA 1
ATOM 813 C C . LEU A 1 103 ? -3.700 -3.520 8.003 1.00 94.31 103 LEU A C 1
ATOM 815 O O . LEU A 1 103 ? -2.768 -3.093 7.322 1.00 94.31 103 LEU A O 1
ATOM 819 N N . SER A 1 104 ? -4.635 -4.335 7.503 1.00 95.12 104 SER A N 1
ATOM 820 C CA . SER A 1 104 ? -4.533 -4.966 6.183 1.00 95.12 104 SER A CA 1
ATOM 821 C C . SER A 1 104 ? -4.468 -3.966 5.027 1.00 95.12 104 SER A C 1
ATOM 823 O O . SER A 1 104 ? -3.659 -4.151 4.126 1.00 95.12 104 SER A O 1
ATOM 825 N N . GLY A 1 105 ? -5.254 -2.885 5.064 1.00 93.00 105 GLY A N 1
ATOM 826 C CA . GLY A 1 105 ? -5.261 -1.854 4.019 1.00 93.00 105 GLY A CA 1
ATOM 827 C C . GLY A 1 105 ? -3.893 -1.189 3.821 1.00 93.00 105 GLY A C 1
ATOM 828 O O . GLY A 1 105 ? -3.323 -1.290 2.735 1.00 93.00 105 GLY A O 1
ATOM 829 N N . PRO A 1 106 ? -3.321 -0.534 4.852 1.00 92.06 106 PRO A N 1
ATOM 830 C CA . PRO A 1 106 ? -1.987 0.056 4.769 1.00 92.06 106 PRO A CA 1
ATOM 831 C C . PRO A 1 106 ? -0.895 -0.941 4.382 1.00 92.06 106 PRO A C 1
ATOM 833 O O . PRO A 1 106 ? -0.042 -0.588 3.578 1.00 92.06 106 PRO A O 1
ATOM 836 N N . LEU A 1 107 ? -0.920 -2.170 4.913 1.00 93.81 107 LEU A N 1
ATOM 837 C CA . LEU A 1 107 ? 0.069 -3.183 4.538 1.00 93.81 107 LEU A CA 1
ATOM 838 C C . LEU A 1 107 ? -0.063 -3.580 3.064 1.00 93.81 107 LEU A C 1
ATOM 840 O O . LEU A 1 107 ? 0.943 -3.634 2.363 1.00 93.81 107 LEU A O 1
ATOM 844 N N . ALA A 1 108 ? -1.283 -3.782 2.563 1.00 93.81 108 ALA A N 1
ATOM 845 C CA . ALA A 1 108 ? -1.511 -4.088 1.154 1.00 93.81 108 ALA A CA 1
ATOM 846 C C . ALA A 1 108 ? -1.016 -2.959 0.238 1.00 93.81 108 ALA A C 1
ATOM 848 O O . ALA A 1 108 ? -0.301 -3.231 -0.720 1.00 93.81 108 ALA A O 1
ATOM 849 N N . SER A 1 109 ? -1.287 -1.694 0.575 1.00 91.31 109 SER A N 1
ATOM 850 C CA . SER A 1 109 ? -0.780 -0.533 -0.178 1.00 91.31 109 SER A CA 1
ATOM 851 C C . SER A 1 109 ? 0.744 -0.365 -0.131 1.00 91.31 109 SER A C 1
ATOM 853 O O . SER A 1 109 ? 1.294 0.381 -0.938 1.00 91.31 109 SER A O 1
ATOM 855 N N . VAL A 1 110 ? 1.438 -1.019 0.804 1.00 93.06 110 VAL A N 1
ATOM 856 C CA . VAL A 1 110 ? 2.907 -1.026 0.875 1.00 93.06 110 VAL A CA 1
ATOM 857 C C . VAL A 1 110 ? 3.484 -2.200 0.087 1.00 93.06 110 VAL A C 1
ATOM 859 O O . VAL A 1 110 ? 4.385 -1.998 -0.722 1.00 93.06 110 VAL A O 1
ATOM 862 N N . PHE A 1 111 ? 2.948 -3.407 0.282 1.00 93.81 111 PHE A N 1
ATOM 863 C CA . PHE A 1 111 ? 3.487 -4.633 -0.311 1.00 93.81 111 PHE A CA 1
ATOM 864 C C . PHE A 1 111 ? 3.015 -4.898 -1.742 1.00 93.81 111 PHE A C 1
ATOM 866 O O . PHE A 1 111 ? 3.782 -5.387 -2.557 1.00 93.81 111 PHE A O 1
ATOM 873 N N . ALA A 1 112 ? 1.773 -4.578 -2.099 1.00 93.69 112 ALA A N 1
ATOM 874 C CA . ALA A 1 112 ? 1.297 -4.816 -3.459 1.00 93.69 112 ALA A CA 1
ATOM 875 C C . ALA A 1 112 ? 2.118 -4.078 -4.534 1.00 93.69 112 ALA A C 1
ATOM 877 O O . ALA A 1 112 ? 2.518 -4.722 -5.504 1.00 93.69 112 ALA A O 1
ATOM 878 N N . PRO A 1 113 ? 2.419 -2.770 -4.405 1.00 93.38 113 PRO A N 1
ATOM 879 C CA . PRO A 1 113 ? 3.195 -2.080 -5.430 1.00 93.38 113 PRO A CA 1
ATOM 880 C C . PRO A 1 113 ? 4.660 -2.541 -5.514 1.00 93.38 113 PRO A C 1
ATOM 882 O O . PRO A 1 113 ? 5.277 -2.338 -6.558 1.00 93.38 113 PRO A O 1
ATOM 885 N N . SER A 1 114 ? 5.214 -3.215 -4.491 1.00 92.88 114 SER A N 1
ATOM 886 C CA . SER A 1 114 ? 6.575 -3.771 -4.569 1.00 92.88 114 SER A CA 1
ATOM 887 C C . SER A 1 114 ? 6.693 -4.938 -5.553 1.00 92.88 114 SER A C 1
ATOM 889 O O . SER A 1 114 ? 7.800 -5.283 -5.950 1.00 92.88 114 SER A O 1
ATOM 891 N N . LEU A 1 115 ? 5.573 -5.510 -6.008 1.00 91.94 115 LEU A N 1
ATOM 892 C CA . LEU A 1 115 ? 5.571 -6.505 -7.080 1.00 91.94 115 LEU A CA 1
ATOM 893 C C . LEU A 1 115 ? 6.073 -5.930 -8.410 1.00 91.94 115 LEU A C 1
ATOM 895 O O . LEU A 1 115 ? 6.692 -6.657 -9.176 1.00 91.94 115 LEU A O 1
ATOM 899 N N . VAL A 1 116 ? 5.859 -4.638 -8.683 1.00 92.19 116 VAL A N 1
ATOM 900 C CA . VAL A 1 116 ? 6.275 -4.024 -9.955 1.00 92.19 116 VAL A CA 1
ATOM 901 C C . VAL A 1 116 ? 7.797 -4.020 -10.128 1.00 92.19 116 VAL A C 1
ATOM 903 O O . VAL A 1 116 ? 8.253 -4.587 -11.116 1.00 92.19 116 VAL A O 1
ATOM 906 N N . PRO A 1 117 ? 8.616 -3.461 -9.209 1.00 91.88 117 PRO A N 1
ATOM 907 C CA . PRO A 1 117 ? 10.069 -3.537 -9.351 1.00 91.88 117 PRO A CA 1
ATOM 908 C C . PRO A 1 117 ? 10.596 -4.979 -9.348 1.00 91.88 117 PRO A C 1
ATOM 910 O O . PRO A 1 117 ? 11.547 -5.257 -10.071 1.00 91.88 117 PRO A O 1
ATOM 913 N N . LEU A 1 118 ? 9.978 -5.901 -8.596 1.00 89.94 118 LEU A N 1
ATOM 914 C CA . LEU A 1 118 ? 10.377 -7.315 -8.596 1.00 89.94 118 LEU A CA 1
ATOM 915 C C . LEU A 1 118 ? 10.145 -7.978 -9.961 1.00 89.94 118 LEU A C 1
ATOM 917 O O . LEU A 1 118 ? 11.035 -8.653 -10.470 1.00 89.94 118 LEU A O 1
ATOM 921 N N . ILE A 1 119 ? 8.980 -7.752 -10.575 1.00 89.12 119 ILE A N 1
ATOM 922 C CA . ILE A 1 119 ? 8.665 -8.255 -11.919 1.00 89.12 119 ILE A CA 1
ATOM 923 C C . ILE A 1 119 ? 9.598 -7.624 -12.956 1.00 89.12 119 ILE A C 1
ATOM 925 O O . ILE A 1 119 ? 10.146 -8.340 -13.789 1.00 89.12 119 ILE A O 1
ATOM 929 N N . SER A 1 120 ? 9.829 -6.310 -12.884 1.00 87.75 120 SER A N 1
ATOM 930 C CA . SER A 1 120 ? 10.750 -5.614 -13.788 1.00 87.75 120 SER A CA 1
ATOM 931 C C . SER A 1 120 ? 12.161 -6.204 -13.733 1.00 87.75 120 SER A C 1
ATOM 933 O O . SER A 1 120 ? 12.753 -6.472 -14.776 1.00 87.75 120 SER A O 1
ATOM 935 N N . GLN A 1 121 ? 12.681 -6.469 -12.530 1.00 86.69 121 GLN A N 1
ATOM 936 C CA . GLN A 1 121 ? 13.987 -7.109 -12.360 1.00 86.69 121 GLN A CA 1
ATOM 937 C C . GLN A 1 121 ? 13.997 -8.542 -12.904 1.00 86.69 121 GLN A C 1
ATOM 939 O O . GLN A 1 121 ? 14.917 -8.909 -13.628 1.00 86.69 121 GLN A O 1
ATOM 944 N N . ALA A 1 122 ? 12.961 -9.333 -12.610 1.00 86.56 122 ALA A N 1
ATOM 945 C CA . ALA A 1 122 ? 12.865 -10.722 -13.058 1.00 86.56 122 ALA A CA 1
ATOM 946 C C . ALA A 1 122 ? 12.805 -10.871 -14.591 1.00 86.56 122 ALA A C 1
ATOM 948 O O . ALA A 1 122 ? 13.258 -11.879 -15.123 1.00 86.56 122 ALA A O 1
ATOM 949 N N . VAL A 1 123 ? 12.263 -9.874 -15.300 1.00 85.31 123 VAL A N 1
ATOM 950 C CA . VAL A 1 123 ? 12.129 -9.864 -16.771 1.00 85.31 123 VAL A CA 1
ATOM 951 C C . VAL A 1 123 ? 13.306 -9.143 -17.458 1.00 85.31 123 VAL A C 1
ATOM 953 O O . VAL A 1 123 ? 13.349 -9.039 -18.679 1.00 85.31 123 VAL A O 1
ATOM 956 N N . GLY A 1 124 ? 14.302 -8.669 -16.700 1.00 82.12 124 GLY A N 1
ATOM 957 C CA . GLY A 1 124 ? 15.507 -8.050 -17.266 1.00 82.12 124 GLY A CA 1
ATOM 958 C C . GLY A 1 124 ? 15.303 -6.619 -17.776 1.00 82.12 124 GLY A C 1
ATOM 959 O O . GLY A 1 124 ? 16.008 -6.175 -18.682 1.00 82.12 124 GLY A O 1
ATOM 960 N N . VAL A 1 125 ? 14.344 -5.880 -17.207 1.00 85.19 125 VAL A N 1
ATOM 961 C CA . VAL A 1 125 ? 14.180 -4.439 -17.462 1.00 85.19 125 VAL A CA 1
ATOM 962 C C . VAL A 1 125 ? 15.447 -3.689 -17.039 1.00 85.19 125 VAL A C 1
ATOM 964 O O . VAL A 1 125 ? 16.143 -4.103 -16.111 1.00 85.19 125 VAL A O 1
ATOM 967 N N . SER A 1 126 ? 15.738 -2.560 -17.695 1.00 84.81 126 SER A N 1
ATOM 968 C CA . SER A 1 126 ? 16.953 -1.786 -17.434 1.00 84.81 126 SER A CA 1
ATOM 969 C C . SER A 1 126 ? 17.145 -1.473 -15.942 1.00 84.81 126 SER A C 1
ATOM 971 O O . SER A 1 126 ? 16.195 -1.180 -15.203 1.00 84.81 126 SER A O 1
ATOM 973 N N . THR A 1 127 ? 18.404 -1.497 -15.495 1.00 85.88 127 THR A N 1
ATOM 974 C CA . THR A 1 127 ? 18.770 -1.237 -14.095 1.00 85.88 127 THR A CA 1
ATOM 975 C C . THR A 1 127 ? 18.274 0.129 -13.622 1.00 85.88 127 THR A C 1
ATOM 977 O O . THR A 1 127 ? 17.859 0.267 -12.472 1.00 85.88 127 THR A O 1
ATOM 980 N N . VAL A 1 128 ? 18.251 1.129 -14.508 1.00 89.12 128 VAL A N 1
ATOM 981 C CA . VAL A 1 128 ? 17.786 2.489 -14.198 1.00 89.12 128 VAL A CA 1
ATOM 982 C C . VAL A 1 128 ? 16.292 2.506 -13.867 1.00 89.12 128 VAL A C 1
ATOM 984 O O . VAL A 1 128 ? 15.912 2.982 -12.797 1.00 89.12 128 VAL A O 1
ATOM 987 N N . GLU A 1 129 ? 15.441 1.946 -14.733 1.00 87.00 129 GLU A N 1
ATOM 988 C CA . GLU A 1 129 ? 13.983 1.906 -14.526 1.00 87.00 129 GLU A CA 1
ATOM 989 C C . GLU A 1 129 ? 13.625 1.134 -13.249 1.00 87.00 129 GLU A C 1
ATOM 991 O O . GLU A 1 129 ? 12.834 1.597 -12.424 1.00 87.00 129 GLU A O 1
ATOM 996 N N . SER A 1 130 ? 14.268 -0.019 -13.049 1.00 86.62 130 SER A N 1
ATOM 997 C CA . SER A 1 130 ? 14.082 -0.846 -11.855 1.00 86.62 130 SER A CA 1
ATOM 998 C C . SER A 1 130 ? 14.500 -0.109 -10.579 1.00 86.62 130 SER A C 1
ATOM 1000 O O . SER A 1 130 ? 13.791 -0.166 -9.574 1.00 86.62 130 SER A O 1
ATOM 1002 N N . THR A 1 131 ? 15.606 0.639 -10.617 1.00 90.12 131 THR A N 1
ATOM 1003 C CA . THR A 1 131 ? 16.090 1.433 -9.477 1.00 90.12 131 THR A CA 1
ATOM 1004 C C . THR A 1 131 ? 15.106 2.546 -9.114 1.00 90.12 131 THR A C 1
ATOM 1006 O O . THR A 1 131 ? 14.768 2.707 -7.940 1.00 90.12 131 THR A O 1
ATOM 1009 N N . ILE A 1 132 ? 14.570 3.264 -10.108 1.00 93.69 132 ILE A N 1
ATOM 1010 C CA . ILE A 1 132 ? 13.542 4.298 -9.898 1.00 93.69 132 ILE A CA 1
ATOM 1011 C C . ILE A 1 132 ? 12.311 3.704 -9.197 1.00 93.69 132 ILE A C 1
ATOM 1013 O O . ILE A 1 132 ? 11.826 4.266 -8.213 1.00 93.69 132 ILE A O 1
ATOM 1017 N N . LEU A 1 133 ? 11.828 2.545 -9.654 1.00 93.12 133 LEU A N 1
ATOM 1018 C CA . LEU A 1 133 ? 10.666 1.867 -9.065 1.00 93.12 133 LEU A CA 1
ATOM 1019 C C . LEU A 1 133 ? 10.927 1.374 -7.632 1.00 93.12 133 LEU A C 1
ATOM 1021 O O . LEU A 1 133 ? 10.022 1.418 -6.792 1.00 93.12 133 LEU A O 1
ATOM 1025 N N . VAL A 1 134 ? 12.153 0.943 -7.319 1.00 93.38 134 VAL A N 1
ATOM 1026 C CA . VAL A 1 134 ? 12.556 0.583 -5.949 1.00 93.38 134 VAL A CA 1
ATOM 1027 C C . VAL A 1 134 ? 12.517 1.810 -5.038 1.00 93.38 134 VAL A C 1
ATOM 1029 O O . VAL A 1 134 ? 11.860 1.763 -3.997 1.00 93.38 134 VAL A O 1
ATOM 1032 N N . PHE A 1 135 ? 13.133 2.928 -5.436 1.00 95.06 135 PHE A N 1
ATOM 1033 C CA . PHE A 1 135 ? 13.091 4.166 -4.647 1.00 95.06 135 PHE A CA 1
ATOM 1034 C C . PHE A 1 135 ? 11.663 4.683 -4.456 1.00 95.06 135 PHE A C 1
ATOM 1036 O O . PHE A 1 135 ? 11.295 5.074 -3.346 1.00 95.06 135 PHE A O 1
ATOM 1043 N N . LEU A 1 136 ? 10.830 4.617 -5.499 1.00 94.00 136 LEU A N 1
ATOM 1044 C CA . LEU A 1 136 ? 9.412 4.965 -5.414 1.00 94.00 136 LEU A CA 1
ATOM 1045 C C . LEU A 1 136 ? 8.675 4.086 -4.388 1.00 94.00 136 LEU A C 1
ATOM 1047 O O . LEU A 1 136 ? 7.898 4.587 -3.573 1.00 94.00 136 LEU A O 1
ATOM 1051 N N . THR A 1 137 ? 8.961 2.783 -4.377 1.00 94.19 137 THR A N 1
ATOM 1052 C CA . THR A 1 137 ? 8.374 1.821 -3.433 1.00 94.19 137 THR A CA 1
ATOM 1053 C C . THR A 1 137 ? 8.812 2.086 -1.992 1.00 94.19 137 THR A C 1
ATOM 1055 O O . THR A 1 137 ? 7.971 2.096 -1.093 1.00 94.19 137 THR A O 1
ATOM 1058 N N . LEU A 1 138 ? 10.097 2.363 -1.758 1.00 94.44 138 LEU A N 1
ATOM 1059 C CA . LEU A 1 138 ? 10.623 2.699 -0.430 1.00 94.44 138 LEU A CA 1
ATOM 1060 C C . LEU A 1 138 ? 10.063 4.031 0.091 1.00 94.44 138 LEU A C 1
ATOM 1062 O O . LEU A 1 138 ? 9.664 4.133 1.257 1.00 94.44 138 LEU A O 1
ATOM 1066 N N . GLY A 1 139 ? 9.971 5.037 -0.782 1.00 92.38 139 GLY A N 1
ATOM 1067 C CA . GLY A 1 139 ? 9.340 6.318 -0.473 1.00 92.38 139 GLY A CA 1
ATOM 1068 C C . GLY A 1 139 ? 7.872 6.142 -0.087 1.00 92.38 139 GLY A C 1
ATOM 1069 O O . GLY A 1 139 ? 7.437 6.642 0.953 1.00 92.38 139 GLY A O 1
ATOM 1070 N N . ASN A 1 140 ? 7.120 5.353 -0.861 1.00 92.19 140 ASN A N 1
ATOM 1071 C CA . ASN A 1 140 ? 5.739 5.002 -0.538 1.00 92.19 140 ASN A CA 1
ATOM 1072 C C . ASN A 1 140 ? 5.615 4.279 0.800 1.00 92.19 140 ASN A C 1
ATOM 1074 O O . ASN A 1 140 ? 4.772 4.662 1.605 1.00 92.19 140 ASN A O 1
ATOM 1078 N N . ALA A 1 141 ? 6.442 3.263 1.055 1.00 92.25 141 ALA A N 1
ATOM 1079 C CA . ALA A 1 141 ? 6.421 2.529 2.314 1.00 92.25 141 ALA A CA 1
ATOM 1080 C C . ALA A 1 141 ? 6.600 3.482 3.502 1.00 92.25 141 ALA A C 1
ATOM 1082 O O . ALA A 1 141 ? 5.789 3.491 4.428 1.00 92.25 141 ALA A O 1
ATOM 1083 N N . THR A 1 142 ? 7.599 4.360 3.421 1.00 90.88 142 THR A N 1
ATOM 1084 C CA . THR A 1 142 ? 7.900 5.349 4.461 1.00 90.88 142 THR A CA 1
ATOM 1085 C C . THR A 1 142 ? 6.727 6.301 4.693 1.00 90.88 142 THR 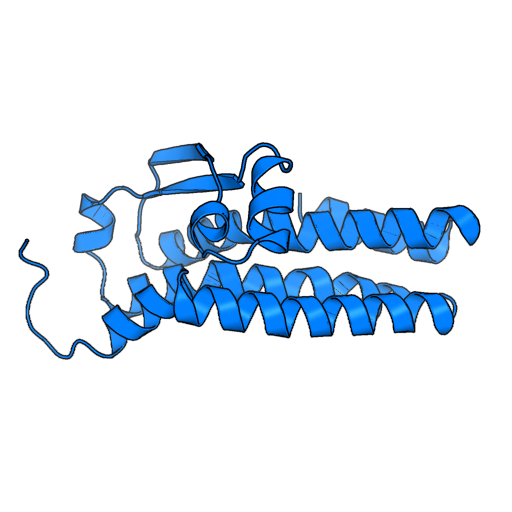A C 1
ATOM 1087 O O . THR A 1 142 ? 6.239 6.432 5.818 1.00 90.88 142 THR A O 1
ATOM 1090 N N . VAL A 1 143 ? 6.223 6.936 3.630 1.00 87.19 143 VAL A N 1
ATOM 1091 C CA . VAL A 1 143 ? 5.130 7.917 3.718 1.00 87.19 143 VAL A CA 1
ATOM 1092 C C . VAL A 1 143 ? 3.828 7.257 4.178 1.00 87.19 143 VAL A C 1
ATOM 1094 O O . VAL A 1 143 ? 3.165 7.763 5.086 1.00 87.19 143 VAL A O 1
ATOM 1097 N N . SER A 1 144 ? 3.472 6.110 3.599 1.00 86.75 144 SER A N 1
ATOM 1098 C CA . SER A 1 144 ? 2.242 5.379 3.913 1.00 86.75 144 SER A CA 1
ATOM 1099 C C . SER A 1 144 ? 2.227 4.889 5.356 1.00 86.75 144 SER A C 1
ATOM 1101 O O . SER A 1 144 ? 1.235 5.093 6.059 1.00 86.75 144 SER A O 1
ATOM 1103 N N . LEU A 1 145 ? 3.325 4.302 5.843 1.00 88.75 145 LEU A N 1
ATOM 1104 C CA . LEU A 1 145 ? 3.418 3.842 7.228 1.00 88.75 145 LEU A CA 1
ATOM 1105 C C . LEU A 1 145 ? 3.416 5.018 8.212 1.00 88.75 145 LEU A C 1
ATOM 1107 O O . LEU A 1 145 ? 2.682 4.974 9.203 1.00 88.75 145 LEU A O 1
ATOM 1111 N N . TYR A 1 146 ? 4.156 6.094 7.923 1.00 88.62 146 TYR A N 1
ATOM 1112 C CA . TYR A 1 146 ? 4.187 7.291 8.769 1.00 88.62 146 TYR A CA 1
ATOM 1113 C C . TYR A 1 146 ? 2.799 7.936 8.897 1.00 88.62 146 TYR A C 1
ATOM 1115 O O . TYR A 1 146 ? 2.294 8.144 10.006 1.00 88.62 146 TYR A O 1
ATOM 1123 N N . LEU A 1 147 ? 2.137 8.210 7.770 1.00 84.56 147 LEU A N 1
ATOM 1124 C CA . LEU A 1 147 ? 0.823 8.855 7.764 1.00 84.56 147 LEU A CA 1
ATOM 1125 C C . LEU A 1 147 ? -0.263 7.948 8.333 1.00 84.56 147 LEU A C 1
ATOM 1127 O O . LEU A 1 147 ? -1.128 8.423 9.071 1.00 84.56 147 LEU A O 1
ATOM 1131 N N . SER A 1 148 ? -0.212 6.647 8.039 1.00 84.75 148 SER A N 1
ATOM 1132 C CA . SER A 1 148 ? -1.181 5.692 8.571 1.00 84.75 148 SER A CA 1
ATOM 1133 C C . SER A 1 148 ? -1.053 5.536 10.088 1.00 84.75 148 SER A C 1
ATOM 1135 O O . SER A 1 148 ? -2.069 5.455 10.784 1.00 84.75 148 SER A O 1
ATOM 1137 N N . LYS A 1 149 ? 0.176 5.571 10.624 1.00 86.75 149 LYS A N 1
ATOM 1138 C CA . LYS A 1 149 ? 0.431 5.563 12.072 1.00 86.75 149 LYS A CA 1
ATOM 1139 C C . LYS A 1 149 ? -0.058 6.839 12.755 1.00 86.75 149 LYS A C 1
ATOM 1141 O O . LYS A 1 149 ? -0.550 6.758 13.875 1.00 86.75 149 LYS A O 1
ATOM 1146 N N . LYS A 1 150 ? 0.070 8.001 12.105 1.00 83.12 150 LYS A N 1
ATOM 1147 C CA . LYS A 1 150 ? -0.285 9.296 12.707 1.00 83.12 150 LYS A CA 1
ATOM 1148 C C . LYS A 1 150 ? -1.777 9.639 12.585 1.00 83.12 150 LYS A C 1
ATOM 1150 O O . LYS A 1 150 ? -2.353 10.159 13.532 1.00 83.12 150 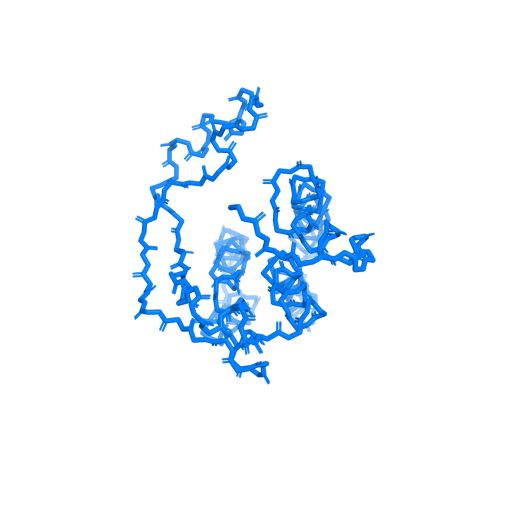LYS A O 1
ATOM 1155 N N . HIS A 1 151 ? -2.415 9.334 11.452 1.00 76.94 151 HIS A N 1
ATOM 1156 C CA . HIS A 1 151 ? -3.787 9.786 11.154 1.00 76.94 151 HIS A CA 1
ATOM 1157 C C . HIS A 1 151 ? -4.691 8.717 10.507 1.00 76.94 151 HIS A C 1
ATOM 1159 O O . HIS A 1 151 ? -5.844 9.006 10.172 1.00 76.94 151 HIS A O 1
ATOM 1165 N N . GLY A 1 152 ? -4.184 7.503 10.276 1.00 84.38 152 GLY A N 1
ATOM 1166 C CA . GLY A 1 152 ? -4.848 6.492 9.449 1.00 84.38 152 GLY A CA 1
ATOM 1167 C C . GLY A 1 152 ? -5.222 5.207 10.182 1.00 84.38 152 GLY A C 1
ATOM 1168 O O . GLY A 1 152 ? -5.602 5.209 11.355 1.00 84.38 152 GLY A O 1
ATOM 1169 N N . CYS A 1 153 ? -5.191 4.093 9.451 1.00 86.50 153 CYS A N 1
ATOM 1170 C CA . CYS A 1 153 ? -5.710 2.817 9.934 1.00 86.50 153 CYS A CA 1
ATOM 1171 C C . CYS A 1 153 ? -4.755 2.117 10.916 1.00 86.50 153 CYS A C 1
ATOM 1173 O O . CYS A 1 153 ? -5.235 1.493 11.860 1.00 86.50 153 CYS A O 1
ATOM 1175 N N . ILE A 1 154 ? -3.432 2.305 10.793 1.00 89.69 154 ILE A N 1
ATOM 1176 C CA . ILE A 1 154 ? -2.471 1.799 11.793 1.00 89.69 154 ILE A CA 1
ATOM 1177 C C . ILE A 1 154 ? -2.732 2.449 13.155 1.00 89.69 154 ILE A C 1
ATOM 1179 O O . ILE A 1 154 ? -2.757 1.751 14.164 1.00 89.69 154 ILE A O 1
ATOM 1183 N N . ALA A 1 155 ? -3.006 3.759 13.195 1.00 87.88 155 ALA A N 1
ATOM 1184 C CA . ALA A 1 155 ? -3.358 4.452 14.437 1.00 87.88 155 ALA A CA 1
ATOM 1185 C C . ALA A 1 155 ? -4.567 3.800 15.136 1.00 87.88 155 ALA A C 1
ATOM 1187 O O . ALA A 1 155 ? -4.550 3.562 16.345 1.00 87.88 155 ALA A O 1
ATOM 1188 N N . LYS A 1 156 ? -5.607 3.462 14.360 1.00 87.88 156 LYS A N 1
ATOM 1189 C CA . LYS A 1 156 ? -6.814 2.786 14.861 1.00 87.88 156 LYS A CA 1
ATOM 1190 C C . LYS A 1 156 ? -6.516 1.376 15.362 1.00 87.88 156 LYS A C 1
ATOM 1192 O O . LYS A 1 156 ? -6.960 1.026 16.452 1.00 87.88 156 LYS A O 1
ATOM 1197 N N . ALA A 1 157 ? -5.754 0.593 14.597 1.00 90.06 157 ALA A N 1
ATOM 1198 C CA . ALA A 1 157 ? -5.359 -0.758 14.981 1.00 90.06 157 ALA A CA 1
ATOM 1199 C C . ALA A 1 157 ? -4.564 -0.749 16.296 1.00 90.06 157 ALA A C 1
ATOM 1201 O O . ALA A 1 157 ? -4.901 -1.470 17.229 1.00 90.06 157 ALA A O 1
ATOM 1202 N N . VAL A 1 158 ? -3.571 0.137 16.418 1.00 89.38 158 VAL A N 1
ATOM 1203 C CA . VAL A 1 158 ? -2.772 0.284 17.642 1.00 89.38 158 VAL A CA 1
ATOM 1204 C C . VAL A 1 158 ? -3.642 0.701 18.826 1.00 89.38 158 VAL A C 1
ATOM 1206 O O . VAL A 1 158 ? -3.479 0.149 19.908 1.00 89.38 158 VAL A O 1
ATOM 1209 N N . LYS A 1 159 ? -4.590 1.629 18.642 1.00 89.06 159 LYS A N 1
ATOM 1210 C CA . LYS A 1 159 ? -5.529 2.029 19.703 1.00 89.06 159 LYS A CA 1
ATOM 1211 C C . LYS A 1 159 ? -6.344 0.833 20.208 1.00 89.06 159 LYS A C 1
ATOM 1213 O O . LYS A 1 159 ? -6.432 0.631 21.413 1.00 89.06 159 LYS A O 1
ATOM 1218 N N . LEU A 1 160 ? -6.872 0.017 19.295 1.00 88.31 160 LEU A N 1
ATOM 1219 C CA . LEU A 1 160 ? -7.645 -1.186 19.625 1.00 88.31 160 LEU A CA 1
ATOM 1220 C C . LEU A 1 160 ? -6.821 -2.248 20.363 1.00 88.31 160 LEU A C 1
ATOM 1222 O O . LEU A 1 160 ? -7.362 -2.931 21.226 1.00 88.31 160 LEU A O 1
ATOM 1226 N N . LEU A 1 161 ? -5.533 -2.380 20.032 1.00 87.69 161 LEU A N 1
ATOM 1227 C CA . LEU A 1 161 ? -4.625 -3.332 20.679 1.00 87.69 161 LEU A CA 1
ATOM 1228 C C . LEU A 1 161 ? -4.096 -2.832 22.032 1.00 87.69 161 LEU A C 1
ATOM 1230 O O . LEU A 1 161 ? -3.871 -3.640 22.924 1.00 87.69 161 LEU A O 1
ATOM 1234 N N . LYS A 1 162 ? -3.896 -1.515 22.190 1.00 85.25 162 LYS A N 1
ATOM 1235 C CA . LYS A 1 162 ? -3.422 -0.890 23.439 1.00 85.25 162 LYS A CA 1
ATOM 1236 C C . LYS A 1 162 ? -4.509 -0.743 24.492 1.00 85.25 162 LYS A C 1
ATOM 1238 O O . LYS A 1 162 ? -4.202 -0.725 25.678 1.00 85.25 162 LYS A O 1
ATOM 1243 N N . MET A 1 163 ? -5.764 -0.620 24.072 1.00 70.50 163 MET A N 1
ATOM 1244 C CA . MET A 1 163 ? -6.900 -0.730 24.974 1.00 70.50 163 MET A CA 1
ATOM 1245 C C . MET A 1 163 ? -6.997 -2.187 25.450 1.00 70.50 163 MET A C 1
ATOM 1247 O O . MET A 1 163 ? -7.757 -2.981 24.892 1.00 70.50 163 MET A O 1
ATOM 1251 N N . GLY A 1 164 ? -6.239 -2.542 26.494 1.00 58.12 164 GLY A N 1
ATOM 1252 C CA . GLY A 1 164 ? -6.684 -3.567 27.444 1.00 58.12 164 GLY A CA 1
ATOM 1253 C C . GLY A 1 164 ? -8.098 -3.202 27.922 1.00 58.12 164 GLY A C 1
ATOM 1254 O O . GLY A 1 164 ? -8.437 -2.019 27.925 1.00 58.12 164 GLY A O 1
ATOM 1255 N N . GLN A 1 165 ? -8.964 -4.191 28.181 1.00 52.75 165 GLN A N 1
ATOM 1256 C CA . GLN A 1 165 ? -10.387 -4.010 28.561 1.00 52.75 165 GLN A CA 1
ATOM 1257 C C . GLN A 1 165 ? -10.623 -2.750 29.429 1.00 52.75 165 GLN A C 1
ATOM 1259 O O . GLN A 1 165 ? -9.869 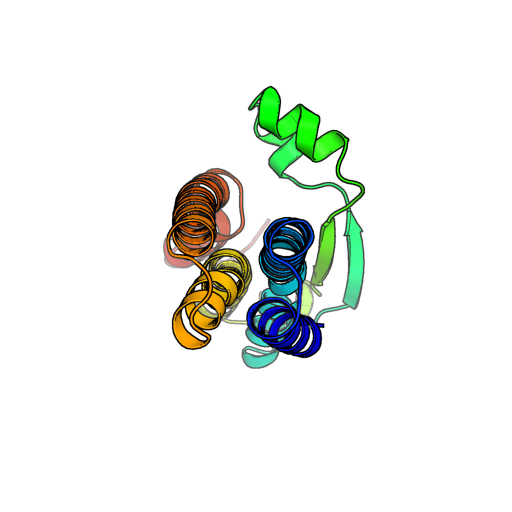-2.557 30.379 1.00 52.75 165 GLN A O 1
ATOM 1264 N N . PRO A 1 166 ? -11.630 -1.894 29.121 1.00 50.97 166 PRO A N 1
ATOM 1265 C CA . PRO A 1 166 ? -13.035 -2.279 28.941 1.00 50.97 166 PRO A CA 1
ATOM 1266 C C . PRO A 1 166 ? -13.740 -1.643 27.718 1.00 50.97 166 PRO A C 1
ATOM 1268 O O . PRO A 1 166 ? -13.099 -1.083 26.829 1.00 50.97 166 PRO A O 1
ATOM 1271 N N . ALA A 1 167 ? -15.048 -1.906 27.633 1.00 46.72 167 ALA A N 1
ATOM 1272 C CA . ALA A 1 167 ? -16.000 -1.799 26.525 1.00 46.72 167 ALA A CA 1
ATOM 1273 C C . ALA A 1 167 ? -15.975 -0.517 25.671 1.00 46.72 167 ALA A C 1
ATOM 1275 O O . ALA A 1 167 ? -15.731 0.586 26.149 1.00 46.72 167 ALA A O 1
ATOM 1276 N N . LEU A 1 168 ? -16.303 -0.693 24.386 1.00 46.50 168 LEU A N 1
ATOM 1277 C CA . LEU A 1 168 ? -16.705 0.388 23.490 1.00 46.50 168 LEU A CA 1
ATOM 1278 C C . LEU A 1 168 ? -18.105 0.866 23.908 1.00 46.50 168 LEU A C 1
ATOM 1280 O O . LEU A 1 168 ? -19.095 0.398 23.359 1.00 46.50 168 LEU A O 1
ATOM 1284 N N . ASN A 1 169 ? -18.167 1.776 24.878 1.00 39.38 169 ASN A N 1
ATOM 1285 C CA . ASN A 1 169 ? -19.351 2.586 25.149 1.00 39.38 169 ASN A CA 1
ATOM 1286 C C . ASN A 1 169 ? -19.020 4.043 24.796 1.00 39.38 169 ASN A C 1
ATOM 1288 O O . ASN A 1 169 ? -18.020 4.572 25.286 1.00 39.38 169 ASN A O 1
ATOM 1292 N N . GLY A 1 170 ? -19.855 4.657 23.950 1.00 35.09 170 GLY A N 1
ATOM 1293 C CA . GLY A 1 170 ? -19.784 6.066 23.537 1.00 35.09 170 GLY A CA 1
ATOM 1294 C C . GLY A 1 170 ? -19.767 6.252 22.029 1.00 35.09 170 GLY A C 1
ATOM 1295 O O . GLY A 1 170 ? -18.652 6.352 21.468 1.00 35.09 170 GLY A O 1
#

pLDDT: mean 83.57, std 12.14, range [35.09, 95.38]

Secondary structure (DSSP, 8-state):
-HHHHHHHHHHHHHHS-HHHHHHHHHHHHHHHHHHSHHHHHHHHHHHTT--EEEEEEE--GGGGS--HHHHHHHHHS--EEEEEE-HHHHHTS-HHHHHHHHHHHHHHHHHSTTHHHHHHHHTT--HHHHHHHHHHHHHHHHHHHHHHHHHSHHHHHHHHHH--S-----